Protein AF-A0A3D5SSD2-F1 (afdb_monomer_lite)

pLDDT: mean 87.35, std 12.99, range [45.53, 98.12]

Foldseek 3Di:
DDDDDDDDPPPPVVVVVCVLCVVVVVVVCVLCVVVVVCCVVPVCVDPVNVCVVVVVVVVVVVCVVCVVVVVVVDQDAPLVQLVVLLVVLVVLCCVCVVVVPSCSNVVSCVSNVSSCCNHSVD

Radius of gyration: 18.94 Å; chains: 1; bounding box: 39×29×70 Å

Secondary structure (DSSP, 8-state):
---PPP----HHHHHHHHHHHHHHHHHHHHHHHHHHHHHHHTGGGSTTTTTHHHHHHHHHHHHHHTHHHHHHT-----HHHHHHHHHHHHHHHHHHHHTT-HHHHHHHHHHHHHHHHHHHT-

Structure (mmCIF, N/CA/C/O backbone):
data_AF-A0A3D5SSD2-F1
#
_entry.id   AF-A0A3D5SSD2-F1
#
loop_
_atom_site.group_PDB
_atom_site.id
_atom_site.type_symbol
_atom_site.label_atom_id
_atom_site.label_alt_id
_atom_site.label_comp_id
_atom_site.label_asym_id
_atom_site.label_entity_id
_atom_site.label_seq_id
_atom_site.pdbx_PDB_ins_code
_atom_site.Cartn_x
_atom_site.Cartn_y
_atom_site.Cartn_z
_atom_site.occupancy
_atom_site.B_iso_or_equiv
_atom_site.auth_seq_id
_atom_site.auth_comp_id
_atom_site.auth_asym_id
_atom_site.auth_atom_id
_atom_site.pdbx_PDB_model_num
ATOM 1 N N . MET A 1 1 ? 12.751 -21.607 51.661 1.00 45.53 1 MET A N 1
ATOM 2 C CA . MET A 1 1 ? 11.291 -21.608 51.408 1.00 45.53 1 MET A CA 1
ATOM 3 C C . MET A 1 1 ? 11.024 -20.650 50.255 1.00 45.53 1 MET A C 1
ATOM 5 O O . MET A 1 1 ? 11.675 -19.617 50.191 1.00 45.53 1 MET A O 1
ATOM 9 N N . ALA A 1 2 ? 10.219 -21.086 49.288 1.00 54.16 2 ALA A N 1
ATOM 10 C CA . ALA A 1 2 ? 10.207 -20.639 47.895 1.00 54.16 2 ALA A CA 1
ATOM 11 C C . ALA A 1 2 ? 9.756 -19.181 47.675 1.00 54.16 2 ALA A C 1
ATOM 13 O O . ALA A 1 2 ? 8.702 -18.786 48.163 1.00 54.16 2 ALA A O 1
ATOM 14 N N . SER A 1 3 ? 10.512 -18.425 46.869 1.00 65.56 3 SER A N 1
ATOM 15 C CA . SER A 1 3 ? 10.011 -17.217 46.203 1.00 65.56 3 SER A CA 1
ATOM 16 C C . SER A 1 3 ? 9.553 -17.609 44.801 1.00 65.56 3 SER A C 1
ATOM 18 O O . SER A 1 3 ? 10.327 -18.120 43.992 1.00 65.56 3 SER A O 1
ATOM 20 N N . VAL A 1 4 ? 8.255 -17.467 44.577 1.00 60.53 4 VAL A N 1
ATOM 21 C CA . VAL A 1 4 ? 7.520 -17.887 43.387 1.00 60.53 4 VAL A CA 1
ATOM 22 C C . VAL A 1 4 ? 7.858 -16.950 42.225 1.00 60.53 4 VAL A C 1
ATOM 24 O O . VAL A 1 4 ? 7.608 -15.750 42.303 1.00 60.53 4 VAL A O 1
ATOM 27 N N . LEU A 1 5 ? 8.404 -17.491 41.133 1.00 65.44 5 LEU A N 1
ATOM 28 C CA . LEU A 1 5 ? 8.519 -16.767 39.865 1.00 65.44 5 LEU A CA 1
ATOM 29 C C . LEU A 1 5 ? 7.111 -16.517 39.291 1.00 65.44 5 LEU A C 1
ATOM 31 O O . LEU A 1 5 ? 6.319 -17.462 39.223 1.00 65.44 5 LEU A O 1
ATOM 35 N N . PRO A 1 6 ? 6.772 -15.302 38.828 1.00 59.09 6 PRO A N 1
ATOM 36 C CA . PRO A 1 6 ? 5.532 -15.089 38.098 1.00 59.09 6 PRO A CA 1
ATOM 37 C C . PRO A 1 6 ? 5.609 -15.777 36.726 1.00 59.09 6 PRO A C 1
ATOM 39 O O . PRO A 1 6 ? 6.472 -15.482 35.901 1.00 59.09 6 PRO A O 1
ATOM 42 N N . SER A 1 7 ? 4.687 -16.709 36.484 1.00 61.34 7 SER A N 1
ATOM 43 C CA . SER A 1 7 ? 4.475 -17.343 35.180 1.00 61.34 7 SER A CA 1
ATOM 44 C C . SER A 1 7 ? 3.795 -16.352 34.234 1.00 61.34 7 SER A C 1
ATOM 46 O O . SER A 1 7 ? 2.601 -16.076 34.364 1.00 61.34 7 SER A O 1
ATOM 48 N N . SER A 1 8 ? 4.541 -15.796 33.278 1.00 54.88 8 SER A N 1
ATOM 49 C CA . SER A 1 8 ? 3.970 -14.976 32.208 1.00 54.88 8 SER A CA 1
ATOM 50 C C . SER A 1 8 ? 3.335 -15.873 31.138 1.00 54.88 8 SER A C 1
ATOM 52 O O . SER A 1 8 ? 3.999 -16.331 30.208 1.00 54.88 8 SER A O 1
ATOM 54 N N . LYS A 1 9 ? 2.026 -16.114 31.225 1.00 57.91 9 LYS A N 1
ATOM 55 C CA . LYS A 1 9 ? 1.246 -16.601 30.078 1.00 57.91 9 LYS A CA 1
ATOM 56 C C . LYS A 1 9 ? 0.738 -15.395 29.283 1.00 57.91 9 LYS A C 1
ATOM 58 O O . LYS A 1 9 ? -0.369 -14.931 29.518 1.00 57.91 9 LYS A O 1
ATOM 63 N N . SER A 1 10 ? 1.541 -14.884 28.349 1.00 55.00 10 SER A N 1
ATOM 64 C CA . SER A 1 10 ? 1.139 -13.808 27.419 1.00 55.00 10 SER A CA 1
ATOM 65 C C . SER A 1 10 ? 0.938 -14.275 25.966 1.00 55.00 10 SER A C 1
ATOM 67 O O . SER A 1 10 ? 0.590 -13.473 25.105 1.00 55.00 10 SER A O 1
ATOM 69 N N . SER A 1 11 ? 1.088 -15.569 25.663 1.00 59.25 11 SER A N 1
ATOM 70 C CA . SER A 1 11 ? 1.057 -16.087 24.282 1.00 59.25 11 SER A CA 1
ATOM 71 C C . SER A 1 11 ? -0.339 -16.199 23.644 1.00 59.25 11 SER A C 1
ATOM 73 O O . SER A 1 11 ? -0.451 -16.282 22.420 1.00 59.25 11 SER A O 1
ATOM 75 N N . GLY A 1 12 ? -1.414 -16.182 24.442 1.00 54.22 12 GLY A N 1
ATOM 76 C CA . GLY A 1 12 ? -2.786 -16.360 23.942 1.00 54.22 12 GLY A CA 1
ATOM 77 C C . GLY A 1 12 ? -3.348 -15.152 23.184 1.00 54.22 12 GLY A C 1
ATOM 78 O O . GLY A 1 12 ? -4.058 -15.325 22.199 1.00 54.22 12 GLY A O 1
ATOM 79 N N . LEU A 1 13 ? -2.995 -13.931 23.601 1.00 56.38 13 LEU A N 1
ATOM 80 C CA . LEU A 1 13 ? -3.524 -12.691 23.012 1.00 56.38 13 LEU A CA 1
ATOM 81 C C . LEU A 1 13 ? -2.857 -12.352 21.670 1.00 56.38 13 LEU A C 1
ATOM 83 O O . LEU A 1 13 ? -3.530 -11.925 20.737 1.00 56.38 13 LEU A O 1
ATOM 87 N N . ALA A 1 14 ? -1.549 -12.608 21.544 1.00 62.19 14 ALA A N 1
A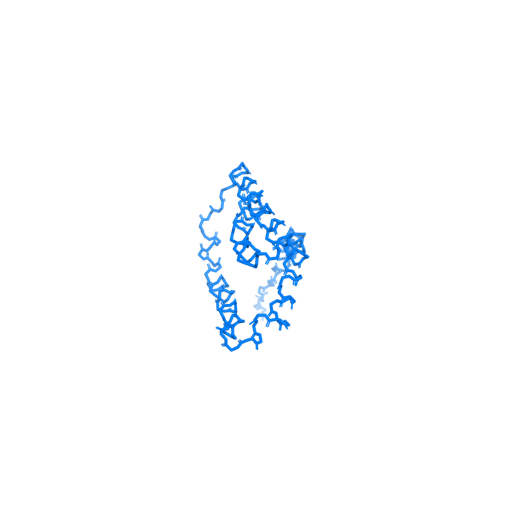TOM 88 C CA . ALA A 1 14 ? -0.801 -12.354 20.311 1.00 62.19 14 ALA A CA 1
ATOM 89 C C . ALA A 1 14 ? -1.246 -13.263 19.151 1.00 62.19 14 ALA A C 1
ATOM 91 O O . ALA A 1 14 ? -1.293 -12.824 18.006 1.00 62.19 14 ALA A O 1
ATOM 92 N N . SER A 1 15 ? -1.610 -14.513 19.452 1.00 68.62 15 SER A N 1
ATOM 93 C CA . SER A 1 15 ? -2.026 -15.497 18.443 1.00 68.62 15 SER A CA 1
ATOM 94 C C . SER A 1 15 ? -3.384 -15.152 17.813 1.00 68.62 15 SER A C 1
ATOM 96 O O . SER A 1 15 ? -3.572 -15.345 16.614 1.00 68.62 15 SER A O 1
ATOM 98 N N . GLY A 1 16 ? -4.322 -14.614 18.605 1.00 76.12 16 GLY A N 1
ATOM 99 C CA . GLY A 1 16 ? -5.657 -14.230 18.133 1.00 76.12 16 GLY A CA 1
ATOM 100 C C . GLY A 1 16 ? -5.650 -12.995 17.229 1.00 76.12 16 GLY A C 1
ATOM 101 O O . GLY A 1 16 ? -6.295 -12.998 16.183 1.00 76.12 16 GLY A O 1
ATOM 102 N N . GLU A 1 17 ? -4.868 -11.971 17.581 1.00 77.44 17 GLU A N 1
ATOM 103 C CA . GLU A 1 17 ? -4.688 -10.784 16.733 1.00 77.44 17 GLU A CA 1
ATOM 104 C C . GLU A 1 17 ? -3.968 -11.129 15.421 1.00 77.44 17 GLU A C 1
ATOM 106 O O . GLU A 1 17 ? -4.401 -10.694 14.356 1.00 77.44 17 GLU A O 1
ATOM 111 N N . LEU A 1 18 ? -2.935 -11.984 15.450 1.00 80.00 18 LEU A N 1
ATOM 112 C CA . LEU A 1 18 ? -2.263 -12.423 14.218 1.00 80.00 18 LEU A CA 1
ATOM 113 C C . LEU A 1 18 ? -3.243 -13.082 13.236 1.00 80.00 18 LEU A C 1
ATOM 115 O O . LEU A 1 18 ? -3.195 -12.822 12.035 1.00 80.00 18 LEU A O 1
ATOM 119 N N . LEU A 1 19 ? -4.148 -13.918 13.755 1.00 87.31 19 LEU A N 1
ATOM 120 C CA . LEU A 1 19 ? -5.144 -14.614 12.946 1.00 87.31 19 LEU A CA 1
ATOM 121 C C . LEU A 1 19 ? -6.212 -13.657 12.394 1.00 87.31 19 LEU A C 1
ATOM 123 O O . LEU A 1 19 ? -6.658 -13.840 11.263 1.00 87.31 19 LEU A O 1
ATOM 127 N N . ARG A 1 20 ? -6.576 -12.609 13.148 1.00 87.75 20 ARG A N 1
ATOM 128 C CA . ARG A 1 20 ? -7.489 -11.547 12.690 1.00 87.75 20 ARG A CA 1
ATOM 129 C C . ARG A 1 20 ? -6.920 -10.783 11.491 1.00 87.75 20 ARG A C 1
ATOM 131 O O . ARG A 1 20 ? -7.658 -10.496 10.552 1.00 87.75 20 ARG A O 1
ATOM 138 N N . TRP A 1 21 ? -5.623 -10.476 11.504 1.00 88.50 21 TRP A N 1
ATOM 139 C CA . TRP A 1 21 ? -4.959 -9.715 10.435 1.00 88.50 21 TRP A CA 1
ATOM 140 C C . TRP A 1 21 ? -4.449 -10.576 9.273 1.00 88.50 21 TRP A C 1
ATOM 142 O O . TRP A 1 21 ? -4.150 -10.038 8.206 1.00 88.50 21 TRP A O 1
ATOM 152 N N . ALA A 1 22 ? -4.395 -11.901 9.431 1.00 91.50 22 ALA A N 1
ATOM 153 C CA . ALA A 1 22 ? -3.965 -12.837 8.393 1.00 91.50 22 ALA A CA 1
ATOM 154 C C . ALA A 1 22 ? -4.657 -12.647 7.023 1.00 91.50 22 ALA A C 1
ATOM 156 O O . ALA A 1 22 ? -3.934 -12.556 6.030 1.00 91.50 22 ALA A O 1
ATOM 157 N N . PRO A 1 23 ? -6.000 -12.539 6.908 1.00 92.12 23 PRO A N 1
ATOM 158 C CA . PRO A 1 23 ? -6.647 -12.347 5.607 1.00 92.12 23 PRO A CA 1
ATOM 159 C C . PRO A 1 23 ? -6.286 -11.008 4.957 1.00 92.12 23 PRO A C 1
ATOM 161 O O . PRO A 1 23 ? -6.121 -10.946 3.741 1.00 92.12 23 PRO A O 1
ATOM 164 N N . VAL A 1 24 ? -6.113 -9.949 5.754 1.00 92.38 24 VAL A N 1
ATOM 165 C CA . VAL A 1 24 ? -5.691 -8.632 5.259 1.00 92.38 24 VAL A CA 1
ATOM 166 C C . VAL A 1 24 ? -4.262 -8.697 4.727 1.00 92.38 24 VAL A C 1
ATOM 168 O O . VAL A 1 24 ? -4.002 -8.277 3.602 1.00 92.38 24 VAL A O 1
ATOM 171 N N . ALA A 1 25 ? -3.343 -9.267 5.509 1.00 92.25 25 ALA A N 1
ATOM 172 C CA . ALA A 1 25 ? -1.952 -9.434 5.104 1.00 92.25 25 ALA A CA 1
ATOM 173 C C . ALA A 1 25 ? -1.834 -10.300 3.841 1.00 92.25 25 ALA A C 1
ATOM 175 O O . ALA A 1 25 ? -1.103 -9.944 2.920 1.00 92.25 25 ALA A O 1
ATOM 176 N N . LEU A 1 26 ? -2.597 -11.396 3.768 1.00 95.50 26 LEU A N 1
ATOM 177 C CA . LEU A 1 26 ? -2.650 -12.264 2.595 1.00 95.50 26 LEU A CA 1
ATOM 178 C C . LEU A 1 26 ? -3.198 -11.526 1.369 1.00 95.50 26 LEU A C 1
ATOM 180 O O . LEU A 1 26 ? -2.600 -11.605 0.301 1.00 95.50 26 LEU A O 1
ATOM 184 N N . GLY A 1 27 ? -4.296 -10.780 1.515 1.00 95.12 27 GLY A N 1
ATOM 185 C CA . GLY A 1 27 ? -4.875 -9.989 0.430 1.00 95.12 27 GLY A CA 1
ATOM 186 C C . GLY A 1 27 ? -3.897 -8.950 -0.119 1.00 95.12 27 GLY A C 1
ATOM 187 O O . GLY A 1 27 ? -3.715 -8.861 -1.329 1.00 95.12 27 GLY A O 1
ATOM 188 N N . LEU A 1 28 ? -3.203 -8.220 0.761 1.00 95.50 28 LEU A N 1
ATOM 189 C CA . LEU A 1 28 ? -2.179 -7.248 0.365 1.00 95.50 28 LEU A CA 1
ATOM 190 C C . LEU A 1 28 ? -0.973 -7.914 -0.308 1.00 95.50 28 LEU A C 1
ATOM 192 O O . LEU A 1 28 ? -0.472 -7.392 -1.302 1.00 95.50 28 LEU A O 1
ATOM 196 N N . ALA A 1 29 ? -0.525 -9.065 0.199 1.00 95.75 29 ALA A N 1
ATOM 197 C CA . ALA A 1 29 ? 0.577 -9.817 -0.395 1.00 95.75 29 ALA A CA 1
ATOM 198 C C . ALA A 1 29 ? 0.223 -10.344 -1.792 1.00 95.75 29 ALA A C 1
ATOM 200 O O . ALA A 1 29 ? 1.043 -10.259 -2.700 1.00 95.75 29 ALA A O 1
ATOM 201 N N . LEU A 1 30 ? -1.001 -10.842 -1.988 1.00 96.81 30 LEU A N 1
ATOM 202 C CA . LEU A 1 30 ? -1.480 -11.282 -3.299 1.00 96.81 30 LEU A CA 1
ATOM 203 C C . LEU A 1 30 ? -1.652 -10.108 -4.270 1.00 96.81 30 LEU A C 1
ATOM 205 O O . LEU A 1 30 ? -1.322 -10.244 -5.444 1.00 96.81 30 LEU A O 1
ATOM 209 N N . LEU A 1 31 ? -2.130 -8.959 -3.783 1.00 96.62 31 LEU A N 1
ATOM 210 C CA . LEU A 1 31 ? -2.341 -7.764 -4.599 1.00 96.62 31 LEU A CA 1
ATOM 211 C C . LEU A 1 31 ? -1.015 -7.142 -5.064 1.00 96.62 31 LEU A C 1
ATOM 213 O O . LEU A 1 31 ? -0.834 -6.882 -6.249 1.00 96.62 31 LEU A O 1
ATOM 217 N N . TYR A 1 32 ? -0.066 -6.921 -4.151 1.00 97.06 32 TYR A N 1
ATOM 218 C CA . TYR A 1 32 ? 1.182 -6.209 -4.461 1.00 97.06 32 TYR A CA 1
ATOM 219 C C . TYR A 1 32 ? 2.382 -7.117 -4.731 1.00 97.06 32 TYR A C 1
ATOM 221 O O . TYR A 1 32 ? 3.413 -6.631 -5.192 1.00 97.06 32 TYR A O 1
ATOM 229 N N . GLY A 1 33 ? 2.273 -8.423 -4.482 1.00 96.38 33 GLY A N 1
ATOM 230 C CA . GLY A 1 33 ? 3.328 -9.398 -4.769 1.00 96.38 33 GLY A CA 1
ATOM 231 C C . GLY A 1 33 ? 3.849 -9.313 -6.209 1.00 96.38 33 GLY A C 1
ATOM 232 O O . GLY A 1 33 ? 5.061 -9.171 -6.383 1.00 96.38 33 GLY A O 1
ATOM 233 N N . PRO A 1 34 ? 2.971 -9.312 -7.234 1.00 95.25 34 PRO A N 1
ATOM 234 C CA . PRO A 1 34 ? 3.384 -9.117 -8.623 1.00 95.25 34 PRO A CA 1
ATOM 235 C C . PRO A 1 34 ? 4.105 -7.782 -8.851 1.00 95.25 34 PRO A C 1
ATOM 237 O O . PRO A 1 34 ? 5.160 -7.763 -9.470 1.00 95.25 34 PRO A O 1
ATOM 240 N N . THR A 1 35 ? 3.611 -6.679 -8.278 1.00 95.31 35 THR A N 1
ATOM 241 C CA . THR A 1 35 ? 4.245 -5.356 -8.414 1.00 95.31 35 THR A CA 1
ATOM 242 C C . THR A 1 35 ? 5.669 -5.352 -7.848 1.00 95.31 35 THR A C 1
ATOM 244 O O . THR A 1 35 ? 6.584 -4.835 -8.483 1.00 95.31 35 THR A O 1
ATOM 247 N N . TYR A 1 36 ? 5.900 -5.957 -6.679 1.00 95.31 36 TYR A N 1
ATOM 248 C CA . TYR A 1 36 ? 7.254 -6.062 -6.120 1.00 95.31 36 TYR A CA 1
ATOM 249 C C . TYR A 1 36 ? 8.158 -6.998 -6.925 1.00 95.31 36 TYR A C 1
ATOM 251 O O . TYR A 1 36 ? 9.357 -6.738 -7.026 1.00 95.31 36 TYR A O 1
ATOM 259 N N . TRP A 1 37 ? 7.603 -8.058 -7.514 1.00 96.06 37 TRP A N 1
ATOM 260 C CA . TRP A 1 37 ? 8.342 -8.925 -8.428 1.00 96.06 37 TRP A CA 1
ATOM 261 C C . TRP A 1 37 ? 8.811 -8.159 -9.670 1.00 96.06 37 TRP A C 1
ATOM 263 O O . TRP A 1 37 ? 9.997 -8.213 -10.004 1.00 96.06 37 TRP A O 1
ATOM 273 N N . ASP A 1 38 ? 7.908 -7.405 -10.297 1.00 94.25 38 ASP A N 1
ATOM 274 C CA . ASP A 1 38 ? 8.179 -6.598 -11.489 1.00 94.25 38 ASP A CA 1
ATOM 275 C C . ASP A 1 38 ? 9.190 -5.478 -11.182 1.00 94.25 38 ASP A C 1
ATOM 277 O O . ASP A 1 38 ? 10.122 -5.240 -11.951 1.00 94.25 38 ASP A O 1
ATOM 281 N N . LEU A 1 39 ? 9.084 -4.839 -10.012 1.00 94.75 39 LEU A N 1
ATOM 282 C CA . LEU A 1 39 ? 10.058 -3.852 -9.539 1.00 94.75 39 LEU A CA 1
ATOM 283 C C . LEU A 1 39 ? 11.452 -4.454 -9.344 1.00 94.75 39 LEU A C 1
ATOM 285 O O . LEU A 1 39 ? 12.435 -3.876 -9.809 1.00 94.75 39 LEU A O 1
ATOM 289 N N . ALA A 1 40 ? 11.535 -5.611 -8.684 1.00 94.44 40 ALA A N 1
ATOM 290 C CA . ALA A 1 40 ? 12.797 -6.276 -8.374 1.00 94.44 40 ALA A CA 1
ATOM 291 C C . ALA A 1 40 ? 13.499 -6.861 -9.607 1.00 94.44 40 ALA A C 1
ATOM 293 O O . ALA A 1 40 ? 14.723 -6.951 -9.606 1.00 94.44 40 ALA A O 1
ATOM 294 N N . HIS A 1 41 ? 12.759 -7.248 -10.651 1.00 94.81 41 HIS A N 1
ATOM 295 C CA . HIS A 1 41 ? 13.328 -7.760 -11.906 1.00 94.81 41 HIS A CA 1
ATOM 296 C C . HIS A 1 41 ? 13.449 -6.692 -13.000 1.00 94.81 41 HIS A C 1
ATOM 298 O O . HIS A 1 41 ? 14.152 -6.909 -13.983 1.00 94.81 41 HIS A O 1
ATOM 304 N N . GLY A 1 42 ? 12.814 -5.535 -12.821 1.00 93.00 42 GLY A N 1
ATOM 305 C CA . GLY A 1 42 ? 12.799 -4.438 -13.781 1.00 93.00 42 GLY A CA 1
ATOM 306 C C . GLY A 1 42 ? 13.401 -3.166 -13.204 1.00 93.00 42 GLY A C 1
ATOM 307 O O . GLY A 1 42 ? 14.620 -3.002 -13.174 1.00 93.00 42 GLY A O 1
ATOM 308 N N . LEU A 1 43 ? 12.535 -2.245 -12.775 1.00 92.56 43 LEU A N 1
ATOM 309 C CA . LEU A 1 43 ? 12.896 -0.850 -12.513 1.00 92.56 43 LEU A CA 1
ATOM 310 C C . LEU A 1 43 ? 14.050 -0.689 -11.509 1.00 92.56 43 LEU A C 1
ATOM 312 O O . LEU A 1 43 ? 14.930 0.140 -11.725 1.00 92.56 43 LEU A O 1
ATOM 316 N N . TRP A 1 44 ? 14.097 -1.492 -10.445 1.00 94.88 44 TRP A N 1
ATOM 317 C CA . TRP A 1 44 ? 15.158 -1.398 -9.436 1.00 94.88 44 TRP A CA 1
ATOM 318 C C . TRP A 1 44 ? 16.521 -1.921 -9.903 1.00 94.88 44 TRP A C 1
ATOM 320 O O . TRP A 1 44 ? 17.516 -1.671 -9.233 1.00 94.88 44 TRP A O 1
ATOM 330 N N . ASN A 1 45 ? 16.597 -2.596 -11.051 1.00 94.44 45 ASN A N 1
ATOM 331 C CA . ASN A 1 45 ? 17.874 -2.961 -11.672 1.00 94.44 45 ASN A CA 1
ATOM 332 C C . ASN A 1 45 ? 18.410 -1.870 -12.611 1.00 94.44 45 ASN A C 1
ATOM 334 O O . ASN A 1 45 ? 19.494 -2.024 -13.168 1.00 94.44 45 ASN A O 1
ATOM 338 N N . THR A 1 46 ? 17.667 -0.776 -12.808 1.00 94.81 46 THR A N 1
ATOM 339 C CA . THR A 1 46 ? 18.129 0.375 -13.596 1.00 94.81 46 THR A CA 1
ATOM 340 C C . THR A 1 46 ? 18.948 1.326 -12.728 1.00 94.81 46 THR A C 1
ATOM 342 O O . THR A 1 46 ? 18.621 1.534 -11.560 1.00 94.81 46 THR A O 1
ATOM 345 N N . GLU A 1 47 ? 19.987 1.952 -13.288 1.00 94.06 47 GLU A N 1
ATOM 346 C CA . GLU A 1 47 ? 20.830 2.901 -12.540 1.00 94.06 47 GLU A CA 1
ATOM 347 C C . GLU A 1 47 ? 20.030 4.092 -11.988 1.00 94.06 47 GLU A C 1
ATOM 349 O O . GLU A 1 47 ? 20.296 4.561 -10.883 1.00 94.06 47 GLU A O 1
ATOM 354 N N . GLU A 1 48 ? 19.003 4.541 -12.716 1.00 93.69 48 GLU A N 1
ATOM 355 C CA . GLU A 1 48 ? 18.158 5.675 -12.330 1.00 93.69 48 GLU A CA 1
ATOM 356 C C . GLU A 1 48 ? 17.332 5.393 -11.063 1.00 93.69 48 GLU A C 1
ATOM 358 O O . GLU A 1 48 ? 17.126 6.284 -10.238 1.00 93.69 48 GLU A O 1
ATOM 363 N N . GLN A 1 49 ? 16.881 4.148 -10.873 1.00 91.88 49 GLN A N 1
ATOM 364 C CA . GLN A 1 49 ? 15.925 3.772 -9.823 1.00 91.88 49 GLN A CA 1
ATOM 365 C C . GLN A 1 49 ? 16.428 2.650 -8.898 1.00 91.88 49 GLN A C 1
ATOM 367 O O . GLN A 1 49 ? 15.657 2.084 -8.119 1.00 91.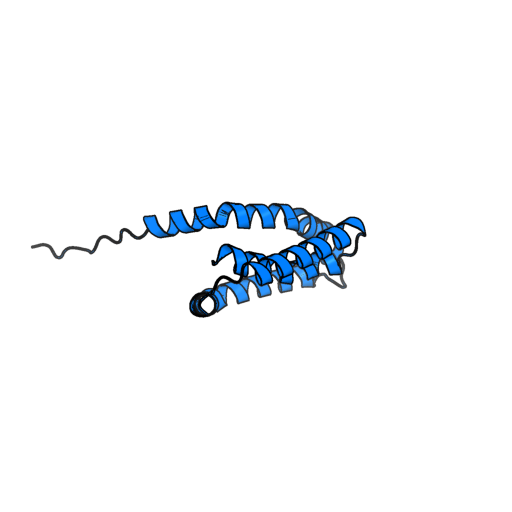88 49 GLN A O 1
ATOM 372 N N . ALA A 1 50 ? 17.736 2.373 -8.904 1.00 93.25 50 ALA A N 1
ATOM 373 C CA . ALA A 1 50 ? 18.378 1.366 -8.049 1.00 93.25 50 ALA A CA 1
ATOM 374 C C . ALA A 1 50 ? 18.236 1.633 -6.540 1.00 93.25 50 ALA A C 1
ATOM 376 O O . ALA A 1 50 ? 18.439 0.749 -5.711 1.00 93.25 50 ALA A O 1
ATOM 377 N N . HIS A 1 51 ? 17.864 2.854 -6.160 1.00 94.81 51 HIS A N 1
ATOM 378 C CA . HIS A 1 51 ? 17.620 3.246 -4.776 1.00 94.81 51 HIS A CA 1
ATOM 379 C C . HIS A 1 51 ? 16.221 2.847 -4.266 1.00 94.81 51 HIS A C 1
ATOM 381 O O . HIS A 1 51 ? 15.949 2.931 -3.068 1.00 94.81 51 HIS A O 1
ATOM 387 N N . GLY A 1 52 ? 15.317 2.391 -5.133 1.00 92.62 52 GLY A N 1
ATOM 388 C CA . GLY A 1 52 ? 13.959 2.024 -4.736 1.00 92.62 52 GLY A CA 1
ATOM 389 C C . GLY A 1 52 ? 13.860 0.984 -3.600 1.00 92.62 52 GLY A C 1
ATOM 390 O O . GLY A 1 52 ? 13.101 1.226 -2.655 1.00 92.62 52 GLY A O 1
ATOM 391 N N . PRO A 1 53 ? 14.654 -0.111 -3.587 1.00 94.94 53 PRO A N 1
ATOM 392 C CA . PRO A 1 53 ? 14.611 -1.099 -2.508 1.00 94.94 53 PRO A CA 1
ATOM 393 C C . PRO A 1 53 ? 14.964 -0.513 -1.136 1.00 94.94 53 PRO A C 1
ATOM 395 O O . PRO A 1 53 ? 14.325 -0.850 -0.138 1.00 94.94 53 PRO A O 1
ATOM 398 N N . ILE A 1 54 ? 15.957 0.387 -1.063 1.00 95.62 54 ILE A N 1
ATOM 399 C CA . ILE A 1 54 ? 16.359 0.991 0.215 1.00 95.62 54 ILE A CA 1
ATOM 400 C C . ILE A 1 54 ? 15.297 1.968 0.723 1.00 95.62 54 ILE A C 1
ATOM 402 O O . ILE A 1 54 ? 15.012 1.980 1.919 1.00 95.62 54 ILE A O 1
ATOM 406 N N . VAL A 1 55 ? 14.640 2.723 -0.164 1.00 94.25 55 VAL A N 1
ATOM 407 C CA . VAL A 1 55 ? 13.518 3.595 0.221 1.00 94.25 55 VAL A CA 1
ATOM 408 C C . VAL A 1 55 ? 12.358 2.769 0.780 1.00 94.25 55 VAL A C 1
ATOM 410 O O . VAL A 1 55 ? 11.823 3.110 1.836 1.00 94.25 55 VAL A O 1
ATOM 413 N N . ALA A 1 56 ? 12.013 1.647 0.139 1.00 92.69 56 ALA A N 1
ATOM 414 C CA . ALA A 1 56 ? 10.986 0.733 0.639 1.00 92.69 56 ALA A CA 1
ATOM 415 C C . ALA A 1 56 ? 11.354 0.155 2.019 1.00 92.69 56 ALA A C 1
ATOM 417 O O . ALA A 1 56 ? 10.529 0.157 2.935 1.00 92.69 56 ALA A O 1
ATOM 418 N N . ALA A 1 57 ? 12.607 -0.274 2.203 1.00 95.44 57 ALA A N 1
ATOM 419 C CA . ALA A 1 57 ? 13.096 -0.783 3.483 1.00 95.44 57 ALA A CA 1
ATOM 420 C C . ALA A 1 57 ? 13.045 0.280 4.595 1.00 95.44 57 ALA A C 1
ATOM 422 O O . ALA A 1 57 ? 12.594 -0.006 5.704 1.00 95.44 57 ALA A O 1
ATOM 423 N N . VAL A 1 58 ? 13.453 1.519 4.301 1.00 97.12 58 VAL A N 1
ATOM 424 C CA . VAL A 1 58 ? 13.394 2.638 5.253 1.00 97.12 58 VAL A CA 1
ATOM 425 C C . VAL A 1 58 ? 11.948 2.992 5.598 1.00 97.12 58 VAL A C 1
ATOM 427 O O . VAL A 1 58 ? 11.647 3.204 6.770 1.00 97.12 58 VAL A O 1
ATOM 430 N N . ALA A 1 59 ? 11.031 3.001 4.628 1.00 94.06 59 ALA A N 1
ATOM 431 C CA . ALA A 1 59 ? 9.613 3.241 4.891 1.00 94.06 59 ALA A CA 1
ATOM 432 C C . ALA A 1 59 ? 9.027 2.190 5.852 1.00 94.06 59 ALA A C 1
ATOM 434 O O . ALA A 1 59 ? 8.395 2.548 6.848 1.00 94.06 59 ALA A O 1
ATOM 435 N N . LEU A 1 60 ? 9.304 0.901 5.617 1.00 93.38 60 LEU A N 1
ATOM 436 C CA . LEU A 1 60 ? 8.900 -0.186 6.518 1.00 93.38 60 LEU A CA 1
ATOM 437 C C . LEU A 1 60 ? 9.527 -0.040 7.909 1.00 93.38 60 LEU A C 1
ATOM 439 O O . LEU A 1 60 ? 8.842 -0.211 8.920 1.00 93.38 60 LEU A O 1
ATOM 443 N N . PHE A 1 61 ? 10.810 0.322 7.973 1.00 96.38 61 PHE A N 1
ATOM 444 C CA . PHE A 1 61 ? 11.500 0.577 9.233 1.00 96.38 61 PHE A CA 1
ATOM 445 C C . PHE A 1 61 ? 10.857 1.728 10.016 1.00 96.38 61 PHE A C 1
ATOM 447 O O . PHE A 1 61 ? 10.620 1.585 11.213 1.00 96.38 61 PHE A O 1
ATOM 454 N N . LEU A 1 62 ? 10.513 2.839 9.359 1.00 94.62 62 LEU A N 1
ATOM 455 C CA . LEU A 1 62 ? 9.856 3.980 9.998 1.00 94.62 62 LEU A CA 1
ATOM 456 C C . LEU A 1 62 ? 8.453 3.624 10.498 1.00 94.62 62 LEU A C 1
ATOM 458 O O . LEU A 1 62 ? 8.090 4.018 11.607 1.00 94.62 62 LEU A O 1
ATOM 462 N N . ILE A 1 63 ? 7.680 2.845 9.735 1.00 91.38 63 ILE A N 1
ATOM 463 C CA . ILE A 1 63 ? 6.376 2.331 10.183 1.00 91.38 63 ILE A CA 1
ATOM 464 C C . ILE A 1 63 ? 6.558 1.468 11.434 1.00 91.38 63 ILE A C 1
ATOM 466 O O . ILE A 1 63 ? 5.873 1.669 12.438 1.00 91.38 63 ILE A O 1
ATOM 470 N N . TRP A 1 64 ? 7.526 0.549 11.413 1.00 92.56 64 TRP A N 1
ATOM 471 C CA . TRP A 1 64 ? 7.835 -0.296 12.561 1.00 92.56 64 TRP A CA 1
ATOM 472 C C . TRP A 1 64 ? 8.277 0.523 13.776 1.00 92.56 64 TRP A C 1
ATOM 474 O O . TRP A 1 64 ? 7.808 0.285 14.891 1.00 92.56 64 TRP A O 1
ATOM 484 N N . GLN A 1 65 ? 9.149 1.509 13.582 1.00 95.81 65 GLN A N 1
ATOM 485 C CA . GLN A 1 65 ? 9.644 2.384 14.640 1.00 95.81 65 GLN A CA 1
ATOM 486 C C . GLN A 1 65 ? 8.503 3.182 15.286 1.00 95.81 65 GLN A C 1
ATOM 488 O O . GLN A 1 65 ? 8.444 3.282 16.510 1.00 95.81 65 GLN A O 1
ATOM 493 N N . ASN A 1 66 ? 7.557 3.673 14.482 1.00 91.81 66 ASN A N 1
ATOM 494 C CA . ASN A 1 66 ? 6.431 4.491 14.935 1.00 91.81 66 ASN A CA 1
ATOM 495 C C . ASN A 1 66 ? 5.178 3.683 15.323 1.00 91.81 66 ASN A C 1
ATOM 497 O O . ASN A 1 66 ? 4.155 4.273 15.666 1.00 91.81 66 ASN A O 1
ATOM 501 N N . ARG A 1 67 ? 5.237 2.343 15.340 1.00 88.38 67 ARG A N 1
ATOM 502 C CA . ARG A 1 67 ? 4.080 1.468 15.621 1.00 88.38 67 ARG A CA 1
ATOM 503 C C . ARG A 1 67 ? 3.344 1.789 16.926 1.00 88.38 67 ARG A C 1
ATOM 505 O O . ARG A 1 67 ? 2.125 1.694 16.977 1.00 88.38 67 ARG A O 1
ATOM 512 N N . ALA A 1 68 ? 4.068 2.189 17.975 1.00 88.19 68 ALA A N 1
ATOM 513 C CA . ALA A 1 68 ? 3.464 2.531 19.263 1.00 88.19 68 ALA A CA 1
ATOM 514 C C . ALA A 1 68 ? 2.669 3.843 19.187 1.00 88.19 68 ALA A C 1
ATOM 516 O O . ALA A 1 68 ? 1.569 3.922 19.724 1.00 88.19 68 ALA A O 1
ATOM 517 N N . ALA A 1 69 ? 3.193 4.846 18.475 1.00 87.88 69 ALA A N 1
ATOM 518 C CA . ALA A 1 69 ? 2.487 6.100 18.227 1.00 87.88 69 ALA A CA 1
ATOM 519 C C . ALA A 1 69 ? 1.250 5.879 17.340 1.00 87.88 69 ALA A C 1
ATOM 521 O O . ALA A 1 69 ? 0.186 6.424 17.622 1.00 87.88 69 ALA A O 1
ATOM 522 N N . LEU A 1 70 ? 1.368 5.018 16.322 1.00 83.44 70 LEU A N 1
ATOM 523 C CA . LEU A 1 70 ? 0.249 4.622 15.462 1.00 83.44 70 LEU A CA 1
ATOM 524 C C . LEU A 1 70 ? -0.850 3.894 16.251 1.00 83.44 70 LEU A C 1
ATOM 526 O O . LEU A 1 70 ? -2.026 4.198 16.078 1.00 83.44 70 LEU A O 1
ATOM 530 N N . ALA A 1 71 ? -0.480 2.987 17.159 1.00 82.69 71 ALA A N 1
ATOM 531 C CA . ALA A 1 71 ? -1.432 2.302 18.032 1.00 82.69 71 ALA A CA 1
ATOM 532 C C . ALA A 1 71 ? -2.099 3.261 19.038 1.00 82.69 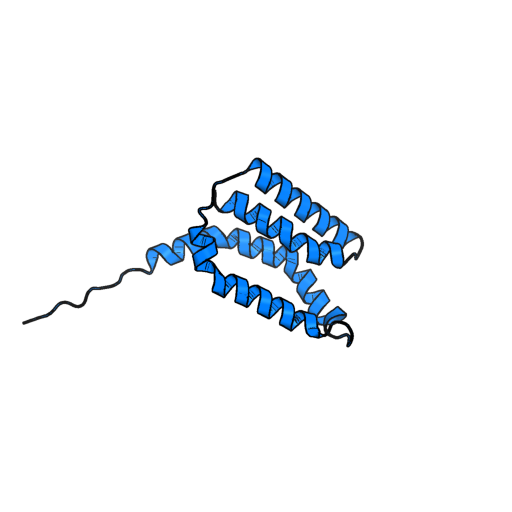71 ALA A C 1
ATOM 534 O O . ALA A 1 71 ? -3.294 3.152 19.307 1.00 82.69 71 ALA A O 1
ATOM 535 N N . ALA A 1 72 ? -1.344 4.226 19.570 1.00 83.44 72 ALA A N 1
ATOM 536 C CA . ALA A 1 72 ? -1.841 5.209 20.532 1.00 83.44 72 ALA A CA 1
ATOM 537 C C . ALA A 1 72 ? -2.781 6.259 19.915 1.00 83.44 72 ALA A C 1
ATOM 539 O O . ALA A 1 72 ? -3.553 6.879 20.644 1.00 83.44 72 ALA A O 1
ATOM 540 N N . ALA A 1 73 ? -2.754 6.448 18.590 1.00 78.75 73 ALA A N 1
ATOM 541 C CA . ALA A 1 73 ? -3.593 7.422 17.890 1.00 78.75 73 ALA A CA 1
ATOM 542 C C . ALA A 1 73 ? -5.106 7.151 18.023 1.00 78.75 73 ALA A C 1
ATOM 544 O O . ALA A 1 73 ? -5.904 8.035 17.718 1.00 78.75 73 ALA A O 1
ATOM 545 N N . GLY A 1 74 ? -5.502 5.965 18.504 1.00 68.19 74 GLY A N 1
ATOM 546 C CA . GLY A 1 74 ? -6.894 5.612 18.763 1.00 68.19 74 GLY A CA 1
ATOM 547 C C . GLY A 1 74 ? -7.696 5.537 17.468 1.00 68.19 74 GLY A C 1
ATOM 548 O O . GLY A 1 74 ? -8.355 6.500 17.072 1.00 68.19 74 GLY A O 1
ATOM 549 N N . ALA A 1 75 ? -7.652 4.382 16.801 1.00 68.00 75 ALA A N 1
ATOM 550 C CA . ALA A 1 75 ? -8.457 4.157 15.609 1.00 68.00 75 ALA A CA 1
ATOM 551 C C . ALA A 1 75 ? -9.948 4.271 15.960 1.00 68.00 75 ALA A C 1
ATOM 553 O O . ALA A 1 75 ? -10.437 3.635 16.892 1.00 68.00 75 ALA A O 1
ATOM 554 N N . ARG A 1 76 ? -10.666 5.119 15.222 1.00 71.31 76 ARG A N 1
ATOM 555 C CA . ARG A 1 76 ? -12.128 5.152 15.241 1.00 71.31 76 ARG A CA 1
ATOM 556 C C . ARG A 1 76 ? -12.613 4.623 13.897 1.00 71.31 76 ARG A C 1
ATOM 558 O O . ARG A 1 76 ? -12.232 5.237 12.892 1.00 71.31 76 ARG A O 1
ATOM 565 N N . PRO A 1 77 ? -13.429 3.554 13.862 1.00 67.88 77 PRO A N 1
ATOM 566 C CA . PRO A 1 77 ? -14.000 3.065 12.617 1.00 67.88 77 PRO A CA 1
ATOM 567 C C . PRO A 1 77 ? -14.667 4.204 11.858 1.00 67.88 77 PRO A C 1
ATOM 569 O O . PRO A 1 77 ? -15.442 4.990 12.414 1.00 67.88 77 PRO A O 1
ATOM 572 N N . ARG A 1 78 ? -14.328 4.316 10.576 1.00 81.12 78 ARG A N 1
ATOM 573 C CA . ARG A 1 78 ? -14.990 5.223 9.639 1.00 81.12 78 ARG A CA 1
ATOM 574 C C . ARG A 1 78 ? -15.287 4.464 8.362 1.00 81.12 78 ARG A C 1
ATOM 576 O O . ARG A 1 78 ? -14.725 4.779 7.320 1.00 81.12 78 ARG A O 1
ATOM 583 N N . ASP A 1 79 ? -16.182 3.491 8.457 1.00 85.56 79 ASP A N 1
ATOM 584 C CA . ASP A 1 79 ? -16.443 2.491 7.415 1.00 85.56 79 ASP A CA 1
ATOM 585 C C . ASP A 1 79 ? -16.710 3.106 6.037 1.00 85.56 79 ASP A C 1
ATOM 587 O O . ASP A 1 79 ? -16.169 2.643 5.038 1.00 85.56 79 ASP A O 1
ATOM 591 N N . VAL A 1 80 ? -17.468 4.207 5.974 1.00 91.12 80 VAL A N 1
ATOM 592 C CA . VAL A 1 80 ? -17.757 4.903 4.707 1.00 91.12 80 VAL A CA 1
ATOM 593 C C . VAL A 1 80 ? -16.502 5.550 4.117 1.00 91.12 80 VAL A C 1
ATOM 595 O O . VAL A 1 80 ? -16.219 5.382 2.935 1.00 91.12 80 VAL A O 1
ATOM 598 N N . ALA A 1 81 ? -15.731 6.280 4.927 1.00 90.75 81 ALA A N 1
ATOM 599 C CA . ALA A 1 81 ? -14.515 6.946 4.457 1.00 90.75 81 ALA A CA 1
ATOM 600 C C . ALA A 1 81 ? -13.407 5.931 4.137 1.00 90.75 81 ALA A C 1
ATOM 602 O O . ALA A 1 81 ? -12.718 6.071 3.131 1.00 90.75 81 ALA A O 1
ATOM 603 N N . GLY A 1 82 ? -13.266 4.894 4.966 1.00 91.81 82 GLY A N 1
ATOM 604 C CA . GLY A 1 82 ? -12.337 3.791 4.759 1.00 91.81 82 GLY A CA 1
ATOM 605 C C . GLY A 1 82 ? -12.682 2.986 3.510 1.00 91.81 82 GLY A C 1
ATOM 606 O O . GLY A 1 82 ? -11.807 2.749 2.685 1.00 91.81 82 GLY A O 1
ATOM 607 N N . GLY A 1 83 ? -13.960 2.655 3.312 1.00 93.75 83 GLY A N 1
ATOM 608 C CA . GLY A 1 83 ? -14.453 1.978 2.114 1.00 93.75 83 GLY A CA 1
ATOM 609 C C . GLY A 1 83 ? -14.274 2.812 0.845 1.00 93.75 83 GLY A C 1
ATOM 610 O O . GLY A 1 83 ? -13.804 2.288 -0.161 1.00 93.75 83 GLY A O 1
ATOM 611 N N . ALA A 1 84 ? -14.568 4.116 0.891 1.00 95.88 84 ALA A N 1
ATOM 612 C CA . ALA A 1 84 ? -14.340 5.019 -0.238 1.00 95.88 84 ALA A CA 1
ATOM 613 C C . ALA A 1 84 ? -12.849 5.124 -0.597 1.00 95.88 84 ALA A C 1
ATOM 615 O O . ALA A 1 84 ? -12.491 5.053 -1.772 1.00 95.88 84 ALA A O 1
ATOM 616 N N . LEU A 1 85 ? -11.976 5.250 0.407 1.00 95.94 85 LEU A N 1
ATOM 617 C CA . LEU A 1 85 ? -10.532 5.345 0.204 1.00 95.94 85 LEU A CA 1
ATOM 618 C C . LEU A 1 85 ? -9.937 4.026 -0.307 1.00 95.94 85 LEU A C 1
ATOM 620 O O . LEU A 1 85 ? -9.122 4.041 -1.227 1.00 95.94 85 LEU A O 1
ATOM 624 N N . LEU A 1 86 ? -10.392 2.893 0.235 1.00 96.06 86 LEU A N 1
ATOM 625 C CA . LEU A 1 86 ? -10.014 1.564 -0.235 1.00 96.06 86 LEU A CA 1
ATOM 626 C C . LEU A 1 86 ? -10.472 1.348 -1.680 1.00 96.06 86 LEU A C 1
ATOM 628 O O . LEU A 1 86 ? -9.668 0.948 -2.513 1.00 96.06 86 LEU A O 1
ATOM 632 N N . GLY A 1 87 ? -11.729 1.669 -1.998 1.00 97.38 87 GLY A N 1
ATOM 633 C CA . GLY A 1 87 ? -12.265 1.579 -3.355 1.00 97.38 87 GLY A CA 1
ATOM 634 C C . GLY A 1 87 ? -11.485 2.447 -4.341 1.00 97.38 87 GLY A C 1
ATOM 635 O O . GLY A 1 87 ? -11.093 1.969 -5.400 1.00 97.38 87 GLY A O 1
ATOM 636 N N . PHE A 1 88 ? -11.177 3.692 -3.969 1.00 98.12 88 PHE A N 1
ATOM 637 C CA . PHE A 1 88 ? -10.336 4.576 -4.775 1.00 98.12 88 PHE A CA 1
ATOM 638 C C . PHE A 1 88 ? -8.933 3.997 -5.004 1.00 98.12 88 PHE A C 1
ATOM 640 O O . PHE A 1 88 ? -8.456 3.969 -6.137 1.00 98.12 88 PHE A O 1
ATOM 647 N N . GLY A 1 89 ? -8.288 3.485 -3.954 1.00 97.62 89 GLY A N 1
ATOM 648 C CA . GLY A 1 89 ? -6.983 2.841 -4.069 1.00 97.62 89 GLY A CA 1
ATOM 649 C C . GLY A 1 89 ? -7.012 1.607 -4.970 1.00 97.62 89 GLY A C 1
ATOM 650 O O . GLY A 1 89 ? -6.161 1.468 -5.841 1.00 97.62 89 GLY A O 1
ATOM 651 N N . LEU A 1 90 ? -8.024 0.750 -4.835 1.00 97.62 90 LEU A N 1
ATOM 652 C CA . LEU A 1 90 ? -8.193 -0.419 -5.700 1.00 97.62 90 LEU A CA 1
ATOM 653 C C . LEU A 1 90 ? -8.438 -0.025 -7.162 1.00 97.62 90 LEU A C 1
ATOM 655 O O . LEU A 1 90 ? -7.896 -0.666 -8.056 1.00 97.62 90 LEU A O 1
ATOM 659 N N . LEU A 1 91 ? -9.197 1.043 -7.421 1.00 97.88 91 LEU A N 1
ATOM 660 C CA . LEU A 1 91 ? -9.381 1.567 -8.777 1.00 97.88 91 LEU A CA 1
ATOM 661 C C . LEU A 1 91 ? -8.063 2.071 -9.372 1.00 97.88 91 LEU A C 1
ATOM 663 O O . LEU A 1 91 ? -7.773 1.763 -10.525 1.00 97.88 91 LEU A O 1
ATOM 667 N N . LEU A 1 92 ? -7.250 2.793 -8.591 1.00 97.81 92 LEU A N 1
ATOM 668 C CA . LEU A 1 92 ? -5.911 3.204 -9.019 1.00 97.81 92 LEU A CA 1
ATOM 669 C C . LEU A 1 92 ? -5.019 2.001 -9.316 1.00 97.81 92 LEU A C 1
ATOM 671 O O . LEU A 1 92 ? -4.346 2.002 -10.341 1.00 97.81 92 LEU A O 1
ATOM 675 N N . TYR A 1 93 ? -5.041 0.976 -8.461 1.00 97.69 93 TYR A N 1
ATOM 676 C CA . TYR A 1 93 ? -4.281 -0.250 -8.685 1.00 97.69 93 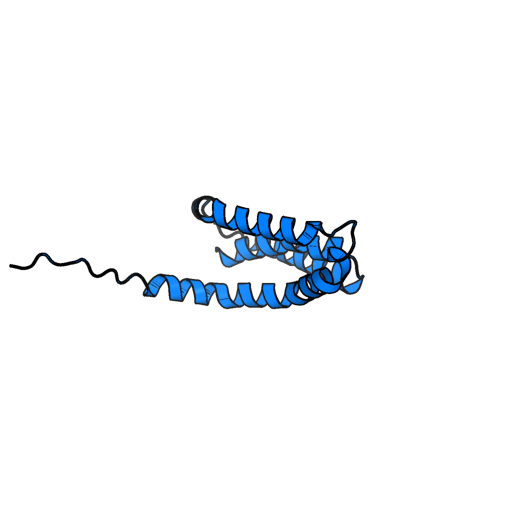TYR A CA 1
ATOM 677 C C . TYR A 1 93 ? -4.711 -0.936 -9.985 1.00 97.69 93 TYR A C 1
ATOM 679 O O . TYR A 1 93 ? -3.874 -1.217 -10.836 1.00 97.69 93 TYR A O 1
ATOM 687 N N . VAL A 1 94 ? -6.016 -1.176 -10.168 1.00 97.19 94 VAL A N 1
ATOM 688 C CA . VAL A 1 94 ? -6.550 -1.866 -11.351 1.00 97.19 94 VAL A CA 1
ATOM 689 C C . VAL A 1 94 ? -6.239 -1.080 -12.617 1.00 97.19 94 VAL A C 1
ATOM 691 O O . VAL A 1 94 ? -5.792 -1.668 -13.599 1.00 97.19 94 VAL A O 1
ATOM 694 N N . LEU A 1 95 ? -6.439 0.239 -12.598 1.00 97.44 95 LEU A N 1
ATOM 695 C CA . LEU A 1 95 ? -6.123 1.096 -13.734 1.00 97.44 95 LEU A CA 1
ATOM 696 C C . LEU A 1 95 ? -4.617 1.114 -14.012 1.00 97.44 95 LEU A C 1
ATOM 698 O O . LEU A 1 95 ? -4.220 0.969 -15.160 1.00 97.44 95 LEU A O 1
ATOM 702 N N . GLY A 1 96 ? -3.790 1.237 -12.973 1.00 96.50 96 GLY A N 1
ATOM 703 C CA . GLY A 1 96 ? -2.336 1.185 -13.080 1.00 96.50 96 GLY A CA 1
ATOM 704 C C . GLY A 1 96 ? -1.866 -0.114 -13.718 1.00 96.50 96 GLY A C 1
ATOM 705 O O . GLY A 1 96 ? -1.262 -0.081 -14.785 1.00 96.50 96 GLY A O 1
ATOM 706 N N . ARG A 1 97 ? -2.256 -1.251 -13.137 1.00 95.62 97 ARG A N 1
ATOM 707 C CA . ARG A 1 97 ? -1.852 -2.586 -13.590 1.00 95.62 97 ARG A CA 1
ATOM 708 C C . ARG A 1 97 ? -2.372 -2.930 -14.980 1.00 95.62 97 ARG A C 1
ATOM 710 O O . ARG A 1 97 ? -1.687 -3.614 -15.728 1.00 95.62 97 ARG A O 1
ATOM 717 N N . SER A 1 98 ? -3.572 -2.468 -15.332 1.00 96.06 98 SER A N 1
ATOM 718 C CA . SER A 1 98 ? -4.167 -2.736 -16.650 1.00 96.06 98 SER A CA 1
ATOM 719 C C . SER A 1 98 ? -3.600 -1.850 -17.755 1.00 96.06 98 SER A C 1
ATOM 721 O O . SER A 1 98 ? -3.797 -2.154 -18.927 1.00 96.06 98 SER A O 1
ATOM 723 N N . GLN A 1 99 ? -2.996 -0.712 -17.411 1.00 96.38 99 GLN A N 1
ATOM 724 C CA . GLN A 1 99 ? -2.433 0.247 -18.368 1.00 96.38 99 GLN A CA 1
ATOM 725 C C . GLN A 1 99 ? -0.897 0.304 -18.297 1.00 96.38 99 GLN A C 1
ATOM 727 O O . GLN A 1 99 ? -0.304 1.183 -18.916 1.00 96.38 99 GLN A O 1
ATOM 732 N N . ASP A 1 100 ? -0.272 -0.590 -17.522 1.00 93.50 100 ASP A N 1
ATOM 733 C CA . ASP A 1 100 ? 1.157 -0.584 -17.177 1.00 93.50 100 ASP A CA 1
ATOM 734 C C . ASP A 1 100 ? 1.661 0.792 -16.678 1.00 93.50 100 ASP A C 1
ATOM 736 O O . ASP A 1 100 ? 2.786 1.225 -16.940 1.00 93.50 100 ASP A O 1
ATOM 740 N N . ILE A 1 101 ? 0.819 1.506 -15.920 1.00 94.69 101 ILE A N 1
ATOM 741 C CA . ILE A 1 101 ? 1.164 2.782 -15.282 1.00 94.69 101 ILE A CA 1
ATOM 742 C C . ILE A 1 101 ? 1.661 2.499 -13.864 1.00 94.69 101 ILE A C 1
ATOM 744 O O . ILE A 1 101 ? 0.916 2.575 -12.881 1.00 94.69 101 ILE A O 1
ATOM 748 N N . LEU A 1 102 ? 2.963 2.241 -13.754 1.00 91.44 102 LEU A N 1
ATOM 749 C CA . LEU A 1 102 ? 3.621 1.876 -12.497 1.00 91.44 102 LEU A CA 1
ATOM 750 C C . LEU A 1 102 ? 3.405 2.899 -11.365 1.00 91.44 102 LEU A C 1
ATOM 752 O O . LEU A 1 102 ? 3.261 2.525 -10.203 1.00 91.44 102 LEU A O 1
ATOM 756 N N . LEU A 1 103 ? 3.339 4.196 -11.688 1.00 93.00 103 LEU A N 1
ATOM 757 C CA . 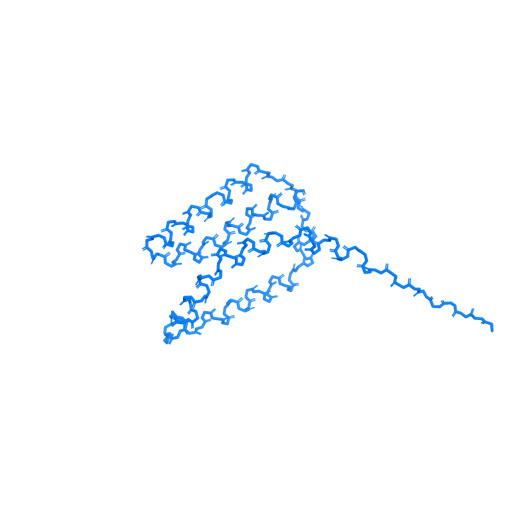LEU A 1 103 ? 3.083 5.244 -10.693 1.00 93.00 103 LEU A CA 1
ATOM 758 C C . LEU A 1 103 ? 1.718 5.071 -10.010 1.00 93.00 103 LEU A C 1
ATOM 760 O O . LEU A 1 103 ? 1.600 5.321 -8.812 1.00 93.00 103 LEU A O 1
ATOM 764 N N . PHE A 1 104 ? 0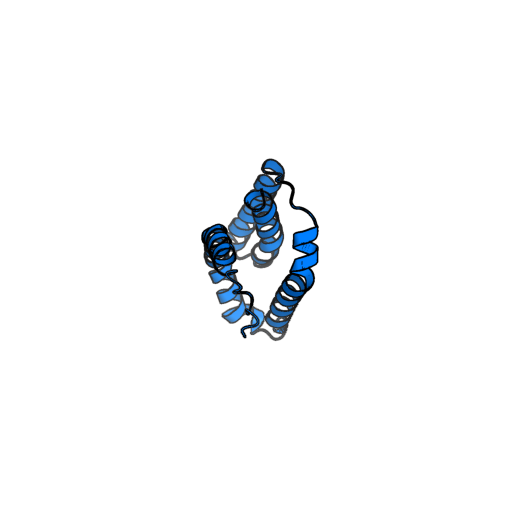.695 4.635 -10.748 1.00 96.19 104 PHE A N 1
ATOM 765 C CA . PHE A 1 104 ? -0.628 4.376 -10.180 1.00 96.19 104 PHE A CA 1
ATOM 766 C C . PHE A 1 104 ? -0.626 3.107 -9.333 1.00 96.19 104 PHE A C 1
ATOM 768 O O . PHE A 1 104 ? -1.219 3.108 -8.258 1.00 96.19 104 PHE A O 1
ATOM 775 N N . GLU A 1 105 ? 0.099 2.066 -9.746 1.00 94.62 105 GLU A N 1
ATOM 776 C CA . GLU A 1 105 ? 0.253 0.850 -8.943 1.00 94.62 105 GLU A CA 1
ATOM 777 C C . GLU A 1 105 ? 0.954 1.123 -7.610 1.00 94.62 105 GLU A C 1
ATOM 779 O O . GLU A 1 105 ? 0.404 0.820 -6.553 1.00 94.62 105 GLU A O 1
ATOM 784 N N . ILE A 1 106 ? 2.135 1.746 -7.627 1.00 94.06 106 ILE A N 1
ATOM 785 C CA . ILE A 1 106 ? 2.883 2.056 -6.398 1.00 94.06 106 ILE A CA 1
ATOM 786 C C . ILE A 1 106 ? 2.113 3.081 -5.559 1.00 94.06 106 ILE A C 1
ATOM 788 O O . ILE A 1 106 ? 1.967 2.919 -4.348 1.00 94.06 106 ILE A O 1
ATOM 792 N N . GLY A 1 107 ? 1.570 4.119 -6.202 1.00 94.50 107 GLY A N 1
ATOM 793 C CA . GLY A 1 107 ? 0.801 5.168 -5.539 1.00 94.50 107 GLY A CA 1
ATOM 794 C C . GLY A 1 107 ? -0.476 4.655 -4.870 1.00 94.50 107 GLY A C 1
ATOM 795 O O . GLY A 1 107 ? -0.864 5.180 -3.827 1.00 94.50 107 GLY A O 1
ATOM 796 N N . SER A 1 108 ? -1.097 3.598 -5.408 1.00 97.38 108 SER A N 1
ATOM 797 C CA . SER A 1 108 ? -2.303 2.985 -4.838 1.00 97.38 108 SER A CA 1
ATOM 798 C C . SER A 1 108 ? -2.092 2.366 -3.452 1.00 97.38 108 SER A C 1
ATOM 800 O O . SER A 1 108 ? -3.051 2.264 -2.681 1.00 97.38 108 SER A O 1
ATOM 802 N N . GLN A 1 109 ? -0.849 2.038 -3.074 1.00 95.75 109 GLN A N 1
ATOM 803 C CA . GLN A 1 109 ? -0.539 1.461 -1.762 1.00 95.75 109 GLN A CA 1
ATOM 804 C C . GLN A 1 109 ? -0.999 2.359 -0.615 1.00 95.75 109 GLN A C 1
ATOM 806 O O . GLN A 1 109 ? -1.547 1.864 0.367 1.00 95.75 109 GLN A O 1
ATOM 811 N N . ILE A 1 110 ? -0.842 3.678 -0.750 1.00 95.00 110 ILE A N 1
ATOM 812 C CA . ILE A 1 110 ? -1.213 4.639 0.294 1.00 95.00 110 ILE A CA 1
ATOM 813 C C . ILE A 1 110 ? -2.727 4.596 0.588 1.00 95.00 110 ILE A C 1
ATOM 815 O O . ILE A 1 110 ? -3.091 4.304 1.732 1.00 95.00 110 ILE A O 1
ATOM 819 N N . PRO A 1 111 ? -3.634 4.845 -0.384 1.00 96.50 111 PRO A N 1
ATOM 820 C CA . PRO A 1 111 ? -5.073 4.772 -0.139 1.00 96.50 111 PRO A CA 1
ATOM 821 C C . PRO A 1 111 ? -5.558 3.355 0.196 1.00 96.50 111 PRO A C 1
ATOM 823 O O . PRO A 1 111 ? -6.437 3.222 1.046 1.00 96.50 111 PRO A O 1
ATOM 826 N N . VAL A 1 112 ? -4.977 2.293 -0.382 1.00 97.00 112 VAL A N 1
ATOM 827 C CA . VAL A 1 112 ? -5.354 0.909 -0.034 1.00 97.00 112 VAL A CA 1
ATOM 828 C C . VAL A 1 112 ? -5.015 0.593 1.423 1.00 97.00 112 VAL A C 1
ATOM 830 O O . VAL A 1 112 ? -5.882 0.112 2.152 1.00 97.00 112 VAL A O 1
ATOM 833 N N . LEU A 1 113 ? -3.796 0.890 1.884 1.00 93.31 113 LEU A N 1
ATOM 834 C CA . LEU A 1 113 ? -3.393 0.648 3.273 1.00 93.31 113 LEU A CA 1
ATOM 835 C C . LEU A 1 113 ? -4.217 1.498 4.243 1.00 93.31 113 LEU A C 1
ATOM 837 O O . LEU A 1 113 ? -4.743 0.972 5.222 1.00 93.31 113 LEU A O 1
ATOM 841 N N . ALA A 1 114 ? -4.386 2.790 3.956 1.00 91.69 114 ALA A N 1
ATOM 842 C CA . ALA A 1 114 ? -5.165 3.688 4.802 1.00 91.69 114 ALA A CA 1
ATOM 843 C C . ALA A 1 114 ? -6.645 3.276 4.882 1.00 91.69 114 ALA A C 1
ATOM 845 O O . ALA A 1 114 ? -7.207 3.214 5.975 1.00 91.69 114 ALA A O 1
ATOM 846 N N . GLY A 1 115 ? -7.271 2.948 3.748 1.00 92.62 115 GLY A N 1
ATOM 847 C CA . GLY A 1 115 ? -8.658 2.485 3.696 1.00 92.62 115 GLY A CA 1
ATOM 848 C C . GLY A 1 115 ? -8.852 1.156 4.424 1.00 92.62 115 GLY A C 1
ATOM 849 O O . GLY A 1 115 ? -9.772 1.021 5.228 1.00 92.62 115 GLY A O 1
ATOM 850 N N . THR A 1 116 ? -7.930 0.209 4.224 1.00 91.94 116 THR A N 1
ATOM 851 C CA . THR A 1 116 ? -7.941 -1.087 4.917 1.00 91.94 116 THR A CA 1
ATOM 852 C C . THR A 1 116 ? -7.822 -0.911 6.426 1.00 91.94 116 THR A C 1
ATOM 854 O O . THR A 1 116 ? -8.596 -1.510 7.163 1.00 91.94 116 THR A O 1
ATOM 857 N N . LEU A 1 117 ? -6.907 -0.061 6.902 1.00 88.69 117 LEU A N 1
ATOM 858 C CA . LEU A 1 117 ? -6.768 0.227 8.330 1.00 88.69 117 LEU A CA 1
ATOM 859 C C . LEU A 1 117 ? -8.029 0.885 8.902 1.00 88.69 117 LEU A C 1
ATOM 861 O O . LEU A 1 117 ? -8.466 0.499 9.978 1.00 88.69 117 LEU A O 1
ATOM 865 N N . LEU A 1 118 ? -8.649 1.829 8.189 1.00 88.19 118 LEU A N 1
ATOM 866 C CA . LEU A 1 118 ? -9.871 2.503 8.648 1.00 88.19 118 LEU A CA 1
ATOM 867 C C . LEU A 1 118 ? -11.092 1.579 8.747 1.00 88.19 118 LEU A C 1
ATOM 869 O O . LEU A 1 118 ? -11.970 1.849 9.564 1.00 88.19 118 LEU A O 1
ATOM 873 N N . VAL A 1 119 ? -11.150 0.531 7.920 1.00 87.94 119 VAL A N 1
ATOM 874 C CA . VAL A 1 119 ? -12.219 -0.480 7.944 1.00 87.94 119 VAL A CA 1
ATOM 875 C C . VAL A 1 119 ? -11.906 -1.602 8.939 1.00 87.94 119 VAL A C 1
ATOM 877 O O . VAL A 1 119 ? -12.780 -2.027 9.684 1.00 87.94 119 VAL A O 1
ATOM 880 N N . ALA A 1 120 ? -10.665 -2.096 8.975 1.00 81.69 120 ALA A N 1
ATOM 881 C CA . ALA A 1 120 ? -10.281 -3.266 9.769 1.00 81.69 120 ALA A CA 1
ATOM 882 C C . ALA A 1 120 ? -9.940 -2.945 11.234 1.00 81.69 120 ALA A C 1
ATOM 884 O O . ALA A 1 120 ? -10.070 -3.824 12.086 1.00 81.69 120 ALA A O 1
ATOM 885 N N . ALA A 1 121 ? -9.512 -1.710 11.532 1.00 71.19 121 ALA A N 1
ATOM 886 C CA . ALA A 1 121 ? -9.298 -1.228 12.902 1.00 71.19 121 ALA A CA 1
ATOM 887 C C . ALA A 1 121 ? -10.592 -0.731 13.578 1.00 71.19 121 ALA A C 1
ATOM 889 O O . ALA A 1 121 ? -10.525 -0.148 14.663 1.00 71.19 121 ALA A O 1
ATOM 890 N N . GLY A 1 122 ? -11.739 -0.938 12.920 1.00 57.69 122 GLY A N 1
ATOM 891 C CA . GLY A 1 122 ? -13.073 -0.817 13.498 1.00 57.69 122 GLY A CA 1
ATOM 892 C C . GLY A 1 122 ? -13.423 -1.898 14.506 1.00 57.69 122 GLY A C 1
ATOM 893 O O . GLY A 1 122 ? -12.819 -3.001 14.457 1.00 57.69 122 GLY A O 1
#

Sequence (122 aa):
MASVLPSSKSSGLASGELLRWAPVALGLALLYGPTYWDLAHGLWNTEEQAHGPIVAAVALFLIWQNRAALAAAGARPRDVAGGALLGFGLLLYVLGRSQDILLFEIGSQIPVLAGTLLVAAG